Protein AF-A0A518H4D4-F1 (afdb_monomer)

Solvent-accessible surface area (backbone atoms only — not comparable to full-atom values): 7700 Å² total; per-residue (Å²): 132,55,56,70,56,53,49,51,52,54,54,71,78,48,90,77,82,69,92,82,76,43,66,72,54,45,49,70,77,34,70,89,41,78,86,76,75,58,66,68,58,56,49,52,54,49,52,53,46,49,59,43,50,54,36,66,74,39,100,74,53,54,72,68,51,56,50,49,49,52,52,47,43,42,39,73,72,67,64,37,54,91,34,53,28,48,72,86,66,43,64,86,86,58,64,48,78,41,74,96,74,74,43,73,49,60,58,58,33,34,36,38,40,88,91,58,92,46,80,77,44,78,37,74,126

Structure (mmCIF, N/CA/C/O backbone):
data_AF-A0A518H4D4-F1
#
_entry.id   AF-A0A518H4D4-F1
#
loop_
_atom_site.group_PDB
_atom_site.id
_atom_site.type_symbol
_atom_site.label_atom_id
_atom_site.label_alt_id
_atom_site.label_comp_id
_atom_site.label_asym_id
_atom_site.label_entity_id
_atom_site.label_seq_id
_atom_site.pdbx_PDB_ins_code
_atom_site.Cartn_x
_atom_site.Cartn_y
_atom_site.Cartn_z
_atom_site.occupancy
_atom_site.B_iso_or_equiv
_atom_site.auth_seq_id
_atom_site.auth_comp_id
_atom_site.auth_asym_id
_atom_site.auth_atom_id
_atom_site.pdbx_PDB_model_num
ATOM 1 N N . MET A 1 1 ? 21.611 5.723 -17.649 1.00 62.56 1 MET A N 1
ATOM 2 C CA . MET A 1 1 ? 21.729 4.560 -16.736 1.00 62.56 1 MET A CA 1
ATOM 3 C C . MET A 1 1 ? 21.486 3.306 -17.572 1.00 62.56 1 MET A C 1
ATOM 5 O O . MET A 1 1 ? 20.648 3.381 -18.456 1.00 62.56 1 MET A O 1
ATOM 9 N N . SER A 1 2 ? 22.246 2.216 -17.410 1.00 89.00 2 SER A N 1
ATOM 10 C CA . SER A 1 2 ? 22.019 0.993 -18.212 1.00 89.00 2 SER A CA 1
ATOM 11 C C . SER A 1 2 ? 20.799 0.224 -17.695 1.00 89.00 2 SER A C 1
ATOM 13 O O . SER A 1 2 ? 20.590 0.182 -16.485 1.00 89.00 2 SER A O 1
ATOM 15 N N . ILE A 1 3 ? 20.045 -0.425 -18.586 1.00 89.62 3 ILE A N 1
ATOM 16 C CA . ILE A 1 3 ? 18.874 -1.257 -18.250 1.00 89.62 3 ILE A CA 1
ATOM 17 C C . ILE A 1 3 ? 19.262 -2.386 -17.287 1.00 89.62 3 ILE A C 1
ATOM 19 O O . ILE A 1 3 ? 18.562 -2.645 -16.317 1.00 89.62 3 ILE A O 1
ATOM 23 N N . ALA A 1 4 ? 20.444 -2.983 -17.468 1.00 89.94 4 ALA A N 1
ATOM 24 C CA . ALA A 1 4 ? 20.967 -3.983 -16.536 1.00 89.94 4 ALA A CA 1
ATOM 25 C C . ALA A 1 4 ? 21.247 -3.404 -15.136 1.00 89.94 4 ALA A C 1
ATOM 27 O O .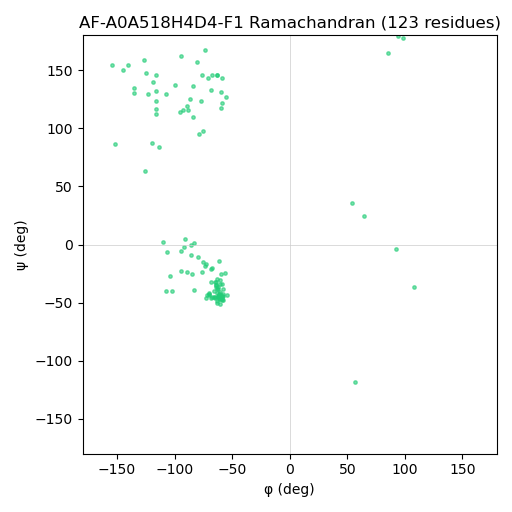 ALA A 1 4 ? 21.048 -4.087 -14.137 1.00 89.94 4 ALA A O 1
ATOM 28 N N . LYS A 1 5 ? 21.682 -2.137 -15.048 1.00 90.38 5 LYS A N 1
ATOM 29 C CA . LYS A 1 5 ? 21.885 -1.460 -13.757 1.00 90.38 5 LYS A CA 1
ATOM 30 C C . LYS A 1 5 ? 20.545 -1.176 -13.074 1.00 90.38 5 LYS A C 1
ATOM 32 O O . LYS A 1 5 ? 20.437 -1.399 -11.878 1.00 90.38 5 LYS A O 1
ATOM 37 N N . HIS A 1 6 ? 19.547 -0.731 -13.837 1.00 90.12 6 HIS A N 1
ATOM 38 C CA . HIS A 1 6 ? 18.193 -0.504 -13.333 1.00 90.12 6 HIS A CA 1
ATOM 39 C C . HIS A 1 6 ? 17.549 -1.800 -12.812 1.00 90.12 6 HIS A C 1
ATOM 41 O O . HIS A 1 6 ? 17.043 -1.828 -11.698 1.00 90.12 6 HIS A O 1
ATOM 47 N N . HIS A 1 7 ? 17.660 -2.906 -13.557 1.00 91.31 7 HIS A N 1
ATOM 48 C CA . HIS A 1 7 ? 17.179 -4.218 -13.107 1.00 91.31 7 HIS A CA 1
ATOM 49 C C . HIS A 1 7 ? 17.903 -4.721 -11.853 1.00 91.31 7 HIS A C 1
ATOM 51 O O . HIS A 1 7 ? 17.274 -5.307 -10.980 1.00 91.31 7 HIS A O 1
ATOM 57 N N . ALA A 1 8 ? 19.215 -4.492 -11.738 1.00 90.81 8 ALA A N 1
ATOM 58 C CA . ALA A 1 8 ? 19.973 -4.865 -10.543 1.00 90.81 8 ALA A CA 1
ATOM 59 C C . ALA A 1 8 ? 19.545 -4.058 -9.305 1.00 90.81 8 ALA A C 1
ATOM 61 O O . ALA A 1 8 ? 19.435 -4.618 -8.218 1.00 90.81 8 ALA A O 1
ATOM 62 N N . GLU A 1 9 ? 19.280 -2.763 -9.478 1.00 90.38 9 GLU A N 1
ATOM 63 C CA . GLU A 1 9 ? 18.731 -1.902 -8.429 1.00 90.38 9 GLU A CA 1
ATOM 64 C C . GLU A 1 9 ? 17.340 -2.378 -8.005 1.00 90.38 9 GLU A C 1
ATOM 66 O O . GLU A 1 9 ? 17.123 -2.634 -6.827 1.00 90.38 9 GLU A O 1
ATOM 71 N N . TRP A 1 10 ? 16.435 -2.614 -8.954 1.00 89.94 10 TRP A N 1
ATOM 72 C CA . TRP A 1 10 ? 15.103 -3.137 -8.657 1.00 89.94 10 TRP A CA 1
ATOM 73 C C . TRP A 1 10 ? 15.143 -4.484 -7.914 1.00 89.94 10 TRP A C 1
ATOM 75 O O . TRP A 1 10 ? 14.460 -4.645 -6.907 1.00 89.94 10 TRP A O 1
ATOM 85 N N . LEU A 1 11 ? 16.002 -5.423 -8.336 1.00 89.25 11 LEU A N 1
ATOM 86 C CA . LEU A 1 11 ? 16.199 -6.701 -7.637 1.00 89.25 11 LEU A CA 1
ATOM 87 C C . LEU A 1 11 ? 16.704 -6.525 -6.200 1.00 89.25 11 LEU A C 1
ATOM 89 O O . LEU A 1 11 ? 16.400 -7.357 -5.356 1.00 89.25 11 LEU A O 1
ATOM 93 N N . SER A 1 12 ? 17.476 -5.472 -5.918 1.00 89.19 12 SER A N 1
ATOM 94 C CA . SER A 1 12 ? 17.974 -5.198 -4.564 1.00 89.19 12 SER A CA 1
ATOM 95 C C . SER A 1 12 ? 16.899 -4.674 -3.606 1.00 89.19 12 SER A C 1
ATOM 97 O O . SER A 1 12 ? 17.089 -4.74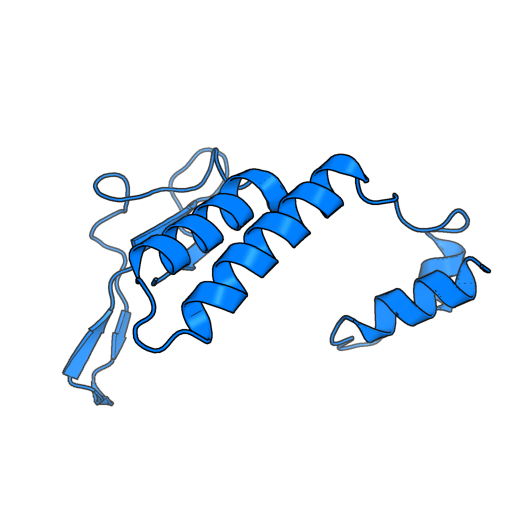1 -2.395 1.00 89.19 12 SER A O 1
ATOM 99 N N . LEU A 1 13 ? 15.775 -4.174 -4.137 1.00 88.62 13 LEU A N 1
ATOM 100 C CA . LEU A 1 13 ? 14.651 -3.646 -3.355 1.00 88.62 13 LEU A CA 1
ATOM 101 C C . LEU A 1 13 ? 13.660 -4.728 -2.909 1.00 88.62 13 LEU A C 1
ATOM 103 O O . LEU A 1 13 ? 12.754 -4.439 -2.131 1.00 88.62 13 LEU A O 1
ATOM 107 N N . ILE A 1 14 ? 13.797 -5.954 -3.413 1.00 85.88 14 ILE A N 1
ATOM 108 C CA . ILE A 1 14 ? 12.880 -7.057 -3.134 1.00 85.88 14 ILE A CA 1
ATOM 109 C C . ILE A 1 14 ? 13.645 -8.257 -2.590 1.00 85.88 14 ILE A C 1
ATOM 111 O O . ILE A 1 14 ? 14.784 -8.529 -2.968 1.00 85.88 14 ILE A O 1
ATOM 115 N N . GLU A 1 15 ? 13.001 -9.023 -1.718 1.00 78.75 15 GLU A N 1
ATOM 116 C CA . GLU A 1 15 ? 13.579 -10.268 -1.234 1.00 78.75 15 GLU A CA 1
ATOM 117 C C . GLU A 1 15 ? 13.385 -11.360 -2.295 1.00 78.75 15 GLU A C 1
ATOM 119 O O . GLU A 1 15 ? 12.331 -11.988 -2.418 1.00 78.75 15 GLU A O 1
ATOM 124 N N . VAL A 1 16 ? 14.405 -11.558 -3.131 1.00 74.31 16 VAL A N 1
ATOM 125 C CA . VAL A 1 16 ? 14.370 -12.564 -4.196 1.00 74.31 16 VAL A CA 1
ATOM 126 C C . VAL A 1 16 ? 14.556 -13.956 -3.595 1.00 74.31 16 VAL A C 1
ATOM 128 O O . VAL A 1 16 ? 15.676 -14.414 -3.372 1.00 74.31 16 VAL A O 1
ATOM 131 N N . SER A 1 17 ? 13.451 -14.661 -3.366 1.00 63.78 17 SER A N 1
ATOM 132 C CA . SER A 1 17 ? 13.474 -16.076 -2.987 1.00 63.78 17 SER A CA 1
ATOM 133 C C . SER A 1 17 ? 13.309 -16.975 -4.220 1.00 63.78 17 SER A C 1
ATOM 135 O O . SER A 1 17 ? 12.250 -17.011 -4.843 1.00 63.78 17 SER A O 1
ATOM 137 N N . GLY A 1 18 ? 14.348 -17.745 -4.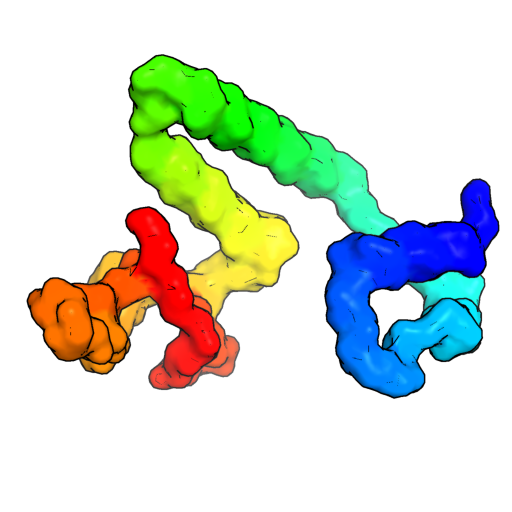567 1.00 64.19 18 GLY A N 1
ATOM 138 C CA . GLY A 1 18 ? 14.300 -18.789 -5.604 1.00 64.19 18 GLY A CA 1
ATOM 139 C C . GLY A 1 18 ? 14.836 -18.395 -6.997 1.00 64.19 18 GLY A C 1
ATOM 140 O O . GLY A 1 18 ? 15.259 -17.264 -7.219 1.00 64.19 18 GLY A O 1
ATOM 141 N N . PRO A 1 19 ? 14.861 -19.338 -7.964 1.00 69.88 19 PRO A N 1
ATOM 142 C CA . PRO A 1 19 ? 15.618 -19.208 -9.220 1.00 69.88 19 PRO A CA 1
ATOM 143 C C . PRO A 1 19 ? 14.916 -18.417 -10.339 1.00 69.88 19 PRO A C 1
ATOM 145 O O . PRO A 1 19 ? 15.443 -18.321 -11.447 1.00 69.88 19 PRO A O 1
ATOM 148 N N . PHE A 1 20 ? 13.714 -17.890 -10.100 1.00 70.56 20 PHE A N 1
ATOM 149 C CA . PHE A 1 20 ? 12.838 -17.410 -11.175 1.00 70.56 20 PHE A CA 1
ATOM 150 C C . PHE A 1 20 ? 13.04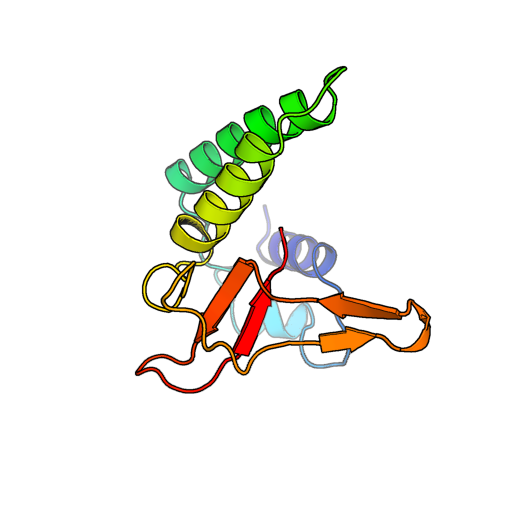8 -15.939 -11.545 1.00 70.56 20 PHE A C 1
ATOM 152 O O . PHE A 1 20 ? 12.759 -15.547 -12.674 1.00 70.56 20 PHE A O 1
ATOM 159 N N . LEU A 1 21 ? 13.591 -15.135 -10.629 1.00 82.62 21 LEU A N 1
ATOM 160 C CA . LEU A 1 21 ? 13.737 -13.693 -10.803 1.00 82.62 21 LEU A CA 1
ATOM 161 C C . LEU A 1 21 ? 15.220 -13.311 -10.733 1.00 82.62 21 LEU A C 1
ATOM 163 O O . LEU A 1 21 ? 15.767 -13.033 -9.675 1.00 82.62 21 LEU A O 1
ATOM 167 N N . SER A 1 22 ? 15.899 -13.361 -11.880 1.00 87.06 22 SER A N 1
ATOM 168 C CA . SER A 1 22 ? 17.333 -13.069 -11.994 1.00 87.06 22 SER A CA 1
ATOM 169 C C . SER A 1 22 ? 17.606 -12.010 -13.057 1.00 87.06 22 SER A C 1
ATOM 171 O O . SER A 1 22 ? 16.812 -11.814 -13.979 1.00 87.06 22 SER A O 1
ATOM 173 N N . LEU A 1 23 ? 18.761 -11.348 -12.966 1.00 89.62 23 LEU A N 1
ATOM 174 C CA . LEU A 1 23 ? 19.150 -10.304 -13.915 1.00 89.62 23 LEU A CA 1
ATOM 175 C C . LEU A 1 23 ? 19.121 -10.772 -15.391 1.00 89.62 23 LEU A C 1
ATOM 177 O O . LEU A 1 23 ? 18.571 -10.040 -16.214 1.00 89.62 23 LEU A O 1
ATOM 181 N N . PRO A 1 24 ? 19.620 -11.974 -15.765 1.00 90.31 24 PRO A N 1
ATOM 182 C CA . PRO A 1 24 ? 19.515 -12.459 -17.145 1.00 90.31 24 PRO A CA 1
ATOM 183 C C . PRO A 1 24 ? 18.069 -12.651 -17.618 1.00 90.31 24 PRO A C 1
ATOM 185 O O . PRO A 1 24 ? 17.762 -12.378 -18.778 1.00 90.31 24 PRO A O 1
ATOM 188 N N . VAL A 1 25 ? 17.175 -13.098 -16.730 1.00 90.56 25 VAL A N 1
ATOM 189 C CA . VAL A 1 25 ? 15.745 -13.258 -17.034 1.00 90.56 25 VAL A CA 1
ATOM 190 C C . VAL A 1 25 ? 15.105 -1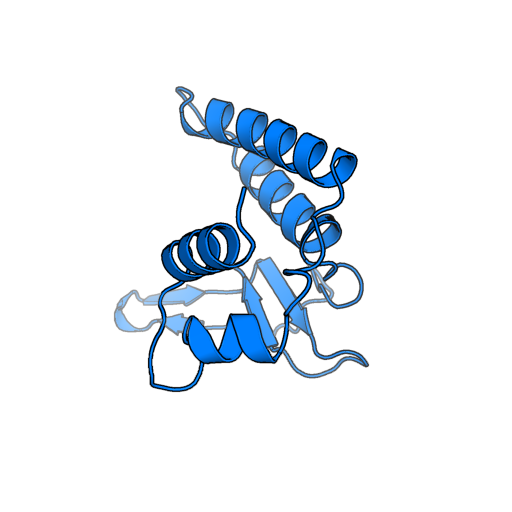1.887 -17.262 1.00 90.56 25 VAL A C 1
ATOM 192 O O . VAL A 1 25 ? 14.424 -11.703 -18.270 1.00 90.56 25 VAL A O 1
ATOM 195 N N . LEU A 1 26 ? 15.390 -10.903 -16.403 1.00 90.19 26 LEU A N 1
ATOM 196 C CA . LEU A 1 26 ? 14.875 -9.540 -16.556 1.00 90.19 26 LEU A CA 1
ATOM 197 C C . LEU A 1 26 ? 15.368 -8.870 -17.840 1.00 90.19 26 LEU A C 1
ATOM 199 O O . LEU A 1 26 ? 14.567 -8.309 -18.573 1.00 90.19 26 LEU A O 1
ATOM 203 N N . VAL A 1 27 ? 16.655 -8.975 -18.175 1.00 92.81 27 VAL A N 1
ATOM 204 C CA . VAL A 1 27 ? 17.184 -8.397 -19.424 1.00 92.81 27 VAL A CA 1
ATOM 205 C C . VAL A 1 27 ? 16.570 -9.064 -20.659 1.00 92.81 27 VAL A C 1
ATOM 207 O O . VAL A 1 27 ? 16.310 -8.391 -21.653 1.00 92.81 27 VAL A O 1
ATOM 210 N N . ARG A 1 28 ? 16.310 -10.377 -20.610 1.00 92.62 28 ARG A N 1
ATOM 211 C CA . ARG A 1 28 ? 15.695 -11.118 -21.721 1.00 92.62 28 ARG A CA 1
ATOM 212 C C . ARG A 1 28 ? 14.226 -10.752 -21.933 1.00 92.62 28 ARG A C 1
ATOM 214 O O . ARG A 1 28 ? 13.802 -10.641 -23.080 1.00 92.62 28 ARG A O 1
ATOM 221 N N . HIS A 1 29 ? 13.453 -10.638 -20.854 1.00 92.62 29 HIS A N 1
ATOM 222 C CA . HIS A 1 29 ? 12.000 -10.442 -20.921 1.00 92.62 29 HIS A CA 1
ATOM 223 C C . HIS A 1 29 ? 11.575 -8.968 -20.857 1.00 92.62 29 HIS A C 1
ATOM 225 O O . HIS A 1 29 ? 10.520 -8.626 -21.381 1.00 92.62 29 HIS A O 1
ATOM 231 N N . PHE A 1 30 ? 12.422 -8.098 -20.307 1.00 92.31 30 PHE A N 1
ATOM 232 C CA . PHE A 1 30 ? 12.248 -6.645 -20.243 1.00 92.31 30 PHE A CA 1
ATOM 233 C C . PHE A 1 30 ? 13.475 -5.935 -20.840 1.00 92.31 30 PHE A C 1
ATOM 235 O O . PHE A 1 30 ? 14.204 -5.232 -20.125 1.00 92.31 30 PHE A O 1
ATOM 242 N N . PRO A 1 31 ? 13.750 -6.123 -22.147 1.00 92.38 31 PRO A N 1
ATOM 243 C CA . PRO A 1 31 ? 14.949 -5.581 -22.782 1.00 92.38 31 PRO A CA 1
ATOM 244 C C . PRO A 1 31 ? 14.942 -4.052 -22.877 1.00 92.38 31 PRO A C 1
ATOM 246 O O . PRO A 1 31 ? 16.012 -3.466 -22.998 1.00 92.38 31 PRO A O 1
ATOM 249 N N . GLN A 1 32 ? 13.770 -3.416 -22.789 1.00 91.38 32 GLN A N 1
ATOM 250 C CA . GLN A 1 32 ? 13.582 -1.964 -22.696 1.00 91.38 32 GLN A CA 1
ATOM 251 C C . GLN A 1 32 ? 13.517 -1.426 -21.252 1.00 91.38 32 GLN A C 1
ATOM 253 O O . GLN A 1 32 ? 13.445 -0.215 -21.063 1.00 91.38 32 GLN A O 1
ATOM 258 N N . GLY A 1 33 ? 13.590 -2.300 -20.242 1.00 89.19 33 GLY A N 1
ATOM 259 C CA . GLY A 1 33 ? 13.355 -1.952 -18.838 1.00 89.19 33 GLY A CA 1
ATOM 260 C C . GLY A 1 33 ? 11.912 -2.195 -18.391 1.00 89.19 33 GLY A C 1
ATOM 261 O O . GLY A 1 33 ? 11.086 -2.682 -19.164 1.00 89.19 33 GLY A O 1
ATOM 262 N N . LEU A 1 34 ? 11.649 -1.910 -17.115 1.00 88.81 34 LEU A N 1
ATOM 263 C CA . LEU A 1 34 ? 10.303 -1.909 -16.542 1.00 88.81 34 LEU A CA 1
ATOM 264 C C . LEU A 1 34 ? 9.597 -0.596 -16.890 1.00 88.81 34 LEU A C 1
ATOM 266 O O . LEU A 1 34 ? 10.258 0.412 -17.157 1.00 88.81 34 LEU A O 1
ATOM 270 N N . ASP A 1 35 ? 8.266 -0.612 -16.871 1.00 87.38 35 ASP A N 1
ATOM 271 C CA . ASP A 1 35 ? 7.491 0.604 -17.083 1.00 87.38 35 ASP A CA 1
ATOM 272 C C . ASP A 1 35 ? 7.841 1.641 -16.005 1.00 87.38 35 ASP A C 1
ATOM 274 O O . ASP A 1 35 ? 7.887 1.310 -14.813 1.00 87.38 35 ASP A O 1
ATOM 278 N N . PRO A 1 36 ? 8.134 2.892 -16.397 1.00 85.00 36 PRO A N 1
ATOM 279 C CA . PRO A 1 36 ? 8.442 3.931 -15.436 1.00 85.00 36 PRO A CA 1
ATOM 280 C C . PRO A 1 36 ? 7.200 4.263 -14.610 1.00 85.00 36 PRO A C 1
ATOM 282 O O . PRO A 1 36 ? 6.076 4.273 -15.113 1.00 85.00 36 PRO A O 1
ATOM 285 N N . HIS A 1 37 ? 7.416 4.604 -13.342 1.00 86.50 37 HIS A N 1
ATOM 286 C CA . HIS A 1 37 ? 6.358 5.167 -12.514 1.00 86.50 37 HIS A CA 1
ATOM 287 C C . HIS A 1 37 ? 5.895 6.515 -13.075 1.00 86.50 37 HIS A C 1
ATOM 289 O O . HIS A 1 37 ? 6.711 7.300 -13.568 1.00 86.50 37 HIS A O 1
ATOM 295 N N . ASP A 1 38 ? 4.600 6.806 -12.940 1.00 93.31 38 ASP A N 1
ATOM 296 C CA . ASP A 1 38 ? 4.068 8.142 -13.201 1.00 93.31 38 ASP A CA 1
ATOM 297 C C . ASP A 1 38 ? 4.764 9.152 -12.262 1.00 93.31 38 ASP A C 1
ATOM 299 O O . ASP A 1 38 ? 4.660 9.022 -11.035 1.00 93.31 38 ASP A O 1
ATOM 303 N N . PRO A 1 39 ? 5.503 10.141 -12.802 1.00 93.88 39 PRO A N 1
ATOM 304 C CA . PRO A 1 39 ? 6.268 11.082 -11.993 1.00 93.88 39 PRO A CA 1
ATOM 305 C C . PRO A 1 39 ? 5.388 11.960 -11.097 1.00 93.88 39 PRO A C 1
ATOM 307 O O . PRO A 1 39 ? 5.821 12.307 -9.995 1.00 93.88 39 PRO A O 1
ATOM 310 N N . GLU A 1 40 ? 4.168 12.296 -11.525 1.00 96.06 40 GLU A N 1
ATOM 311 C CA . GLU A 1 40 ? 3.245 13.097 -10.717 1.00 96.06 40 GLU A CA 1
ATOM 312 C C . GLU A 1 40 ? 2.701 12.267 -9.555 1.00 96.06 40 GLU A C 1
ATOM 314 O O . GLU A 1 40 ? 2.719 12.718 -8.406 1.00 96.06 40 GLU A O 1
ATOM 319 N N . HIS A 1 41 ? 2.333 11.009 -9.814 1.00 95.75 41 HIS A N 1
ATOM 320 C CA . HIS A 1 41 ? 1.936 10.083 -8.756 1.00 95.75 41 HIS A CA 1
ATOM 321 C C . HIS A 1 41 ? 3.075 9.837 -7.754 1.00 95.75 41 HIS A C 1
ATOM 323 O O . HIS A 1 41 ? 2.879 9.939 -6.544 1.00 95.75 41 HIS A O 1
ATOM 329 N N . ALA A 1 42 ? 4.293 9.579 -8.240 1.00 94.81 42 ALA A N 1
ATOM 330 C CA . ALA A 1 42 ? 5.464 9.351 -7.393 1.00 94.81 42 ALA A CA 1
ATOM 331 C C . ALA A 1 42 ? 5.835 10.581 -6.547 1.00 94.81 42 ALA A C 1
ATOM 333 O O . ALA A 1 42 ? 6.412 10.454 -5.465 1.00 94.81 42 ALA A O 1
ATOM 334 N N . LYS A 1 43 ? 5.541 11.791 -7.032 1.00 96.50 43 LYS A N 1
ATOM 335 C CA . LYS A 1 43 ? 5.687 13.026 -6.257 1.00 96.50 43 LYS A CA 1
ATOM 336 C C . LYS A 1 43 ? 4.608 13.138 -5.179 1.00 96.50 43 LYS A C 1
ATOM 338 O O . LYS A 1 43 ? 4.949 13.427 -4.036 1.00 96.50 43 LYS A O 1
ATOM 343 N N . ALA A 1 44 ? 3.347 12.867 -5.515 1.00 96.94 44 ALA A N 1
ATOM 344 C CA . ALA A 1 44 ? 2.243 12.889 -4.556 1.00 96.94 44 ALA A CA 1
ATOM 345 C C . ALA A 1 44 ? 2.433 11.862 -3.426 1.00 96.94 44 ALA A C 1
ATOM 347 O O . ALA A 1 44 ? 2.267 12.205 -2.258 1.00 96.94 44 ALA A O 1
ATOM 348 N N . LEU A 1 45 ? 2.853 10.635 -3.758 1.00 97.12 45 LEU A N 1
ATOM 349 C CA . LEU A 1 45 ? 3.154 9.583 -2.781 1.00 97.12 45 LEU A CA 1
ATOM 350 C C . LEU A 1 45 ? 4.254 10.018 -1.806 1.00 97.12 45 LEU A C 1
ATOM 352 O O . LEU A 1 45 ? 4.096 9.849 -0.601 1.00 97.12 45 LEU A O 1
ATOM 356 N N . ARG A 1 46 ? 5.344 10.615 -2.310 1.00 96.94 46 ARG A N 1
ATOM 357 C CA . ARG A 1 46 ? 6.430 11.127 -1.459 1.00 96.94 46 ARG A CA 1
ATOM 358 C C . ARG A 1 46 ? 5.961 12.233 -0.526 1.00 96.94 46 ARG A C 1
ATOM 360 O O . ARG A 1 46 ? 6.263 12.165 0.654 1.00 96.94 46 ARG A O 1
ATOM 367 N N . GLN A 1 47 ? 5.176 13.186 -1.023 1.00 97.25 47 GLN A N 1
ATOM 368 C CA . GLN A 1 47 ? 4.636 14.251 -0.181 1.00 97.25 47 GLN A CA 1
ATOM 369 C C . GLN A 1 47 ? 3.756 13.689 0.948 1.00 97.25 47 GLN A C 1
ATOM 371 O O . GLN A 1 47 ? 3.924 14.056 2.104 1.00 97.25 47 GLN A O 1
ATOM 376 N N . ARG A 1 48 ? 2.839 12.762 0.636 1.00 97.19 48 ARG A N 1
ATOM 377 C CA . ARG A 1 48 ? 1.983 12.128 1.655 1.00 97.19 48 ARG A CA 1
ATOM 378 C C . ARG A 1 48 ? 2.781 11.297 2.654 1.00 97.19 48 ARG A C 1
ATOM 380 O O . ARG A 1 48 ? 2.423 11.255 3.826 1.00 97.19 48 ARG A O 1
ATOM 387 N N . HIS A 1 49 ? 3.846 10.649 2.190 1.00 97.75 49 HIS A N 1
ATOM 388 C CA . HIS A 1 49 ? 4.766 9.929 3.058 1.00 97.75 49 HIS A CA 1
ATOM 389 C C . HIS A 1 49 ? 5.510 10.882 3.997 1.00 97.75 49 HIS A C 1
ATOM 391 O O . HIS A 1 49 ? 5.602 10.588 5.178 1.00 97.75 49 HIS A O 1
ATOM 397 N N . GLU A 1 50 ? 6.024 12.008 3.496 1.00 97.94 50 GLU A N 1
ATOM 398 C CA . GLU A 1 50 ? 6.698 13.033 4.307 1.00 97.94 50 GLU A CA 1
ATOM 399 C C . GLU A 1 50 ? 5.758 13.585 5.389 1.00 97.94 50 GLU A C 1
ATOM 401 O O . GLU A 1 50 ? 6.128 13.604 6.556 1.00 97.94 50 GLU A O 1
ATOM 406 N N . GLU A 1 51 ? 4.513 13.925 5.034 1.00 96.81 51 GLU A N 1
ATOM 407 C CA . GLU A 1 51 ? 3.490 14.374 5.995 1.00 96.81 51 GLU A CA 1
ATOM 408 C C . GLU A 1 51 ? 3.224 13.329 7.095 1.00 96.81 51 GLU A C 1
ATOM 410 O O . GLU A 1 51 ? 3.095 13.667 8.273 1.00 96.81 51 GLU A O 1
ATOM 415 N N . TRP A 1 52 ? 3.147 12.049 6.721 1.00 97.94 52 TRP A N 1
ATOM 416 C CA . TRP A 1 52 ? 2.977 10.956 7.675 1.00 97.94 52 TRP A CA 1
ATOM 417 C C . TRP A 1 52 ? 4.223 10.750 8.548 1.00 97.94 52 TRP A C 1
ATOM 419 O O . TRP A 1 52 ? 4.092 10.634 9.763 1.00 97.94 52 TRP A O 1
ATOM 429 N N . ASP A 1 53 ? 5.420 10.735 7.962 1.00 97.94 53 ASP A N 1
ATOM 430 C CA . ASP A 1 53 ? 6.683 10.533 8.677 1.00 97.94 53 ASP A CA 1
ATOM 431 C C . ASP A 1 53 ? 6.943 11.659 9.689 1.00 97.94 53 ASP A C 1
ATOM 433 O O . ASP A 1 53 ? 7.318 11.395 10.832 1.00 97.94 53 ASP A O 1
ATOM 437 N N . GLU A 1 54 ? 6.665 12.912 9.325 1.00 97.44 54 GLU A N 1
ATOM 438 C CA . GLU A 1 54 ? 6.758 14.055 10.239 1.00 97.44 54 GLU A CA 1
ATOM 439 C C . GLU A 1 54 ? 5.814 13.913 11.444 1.00 97.44 54 GLU A C 1
ATOM 441 O O . GLU A 1 54 ? 6.229 14.163 12.579 1.00 97.44 54 GLU A O 1
ATOM 446 N N . AS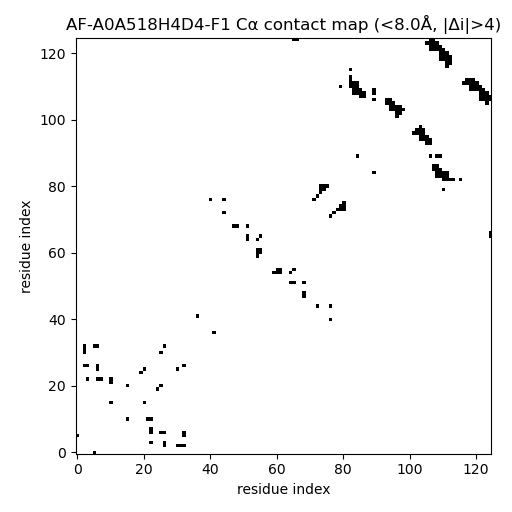P A 1 55 ? 4.569 13.469 11.229 1.00 97.12 55 ASP A N 1
ATOM 447 C CA . ASP A 1 55 ? 3.619 13.201 12.316 1.00 97.12 55 ASP A CA 1
ATOM 448 C C . ASP A 1 55 ? 4.087 12.047 13.217 1.00 97.12 55 ASP A C 1
ATOM 450 O O . ASP A 1 55 ? 4.078 12.179 14.444 1.00 97.12 55 ASP A O 1
ATOM 454 N N . GLN A 1 56 ? 4.556 10.938 12.632 1.00 95.69 56 GLN A N 1
ATOM 455 C CA . GLN A 1 56 ? 5.024 9.774 13.395 1.00 95.69 56 GLN A CA 1
ATOM 456 C C . GLN A 1 56 ? 6.271 10.066 14.234 1.00 95.69 56 GLN A C 1
ATOM 458 O O . GLN A 1 56 ? 6.420 9.512 15.324 1.00 95.69 56 GLN A O 1
ATOM 463 N N . ASN A 1 57 ? 7.146 10.952 13.758 1.00 96.56 57 ASN A N 1
ATOM 464 C CA . ASN A 1 57 ? 8.321 11.409 14.501 1.00 96.56 57 ASN A CA 1
ATOM 465 C C . ASN A 1 57 ? 8.015 12.590 15.446 1.00 96.56 57 ASN A C 1
ATOM 467 O O . ASN A 1 57 ? 8.905 13.079 16.149 1.00 96.56 57 ASN A O 1
ATOM 471 N N . GLY A 1 58 ? 6.765 13.058 15.483 1.00 95.00 58 GLY A N 1
ATOM 472 C CA . GLY A 1 58 ? 6.302 14.112 16.372 1.00 95.00 58 GLY A CA 1
ATOM 473 C C . GLY A 1 58 ? 6.146 13.661 17.834 1.00 95.00 58 GLY A C 1
ATOM 474 O O . GLY A 1 58 ? 6.124 12.474 18.154 1.00 95.00 58 GLY A O 1
ATOM 475 N N . PRO A 1 59 ? 5.981 14.609 18.777 1.00 94.00 59 PRO A N 1
ATOM 476 C CA . PRO A 1 59 ? 5.854 14.300 20.205 1.00 94.00 59 PRO A CA 1
ATOM 477 C C . PRO A 1 59 ? 4.550 13.571 20.565 1.00 94.00 59 PRO A C 1
ATOM 479 O O . PRO A 1 59 ? 4.453 12.969 21.636 1.00 94.00 59 PRO A O 1
ATOM 482 N N . ARG A 1 60 ? 3.525 13.667 19.710 1.00 95.06 60 ARG A N 1
ATOM 483 C CA . ARG A 1 60 ? 2.235 12.996 19.878 1.00 95.06 60 ARG A CA 1
ATOM 484 C C . ARG A 1 60 ? 1.613 12.732 18.499 1.00 95.06 60 ARG A C 1
ATOM 486 O O . ARG A 1 60 ? 0.828 13.569 18.057 1.00 95.06 60 ARG A O 1
ATOM 493 N N . PRO A 1 61 ? 1.960 11.607 17.854 1.00 94.44 61 PRO A N 1
ATOM 494 C CA . PRO A 1 61 ? 1.419 11.243 16.547 1.00 94.44 61 PRO A CA 1
ATOM 495 C C . PRO A 1 61 ? -0.106 11.131 16.575 1.00 94.44 61 PRO A C 1
ATOM 497 O O . PRO A 1 61 ? -0.673 10.660 17.570 1.00 94.44 61 PRO A O 1
ATOM 500 N N . ASP A 1 62 ? -0.770 11.537 15.495 1.00 95.94 62 ASP A N 1
ATOM 501 C CA . ASP A 1 62 ? -2.214 11.380 15.336 1.00 95.94 62 ASP A CA 1
ATOM 502 C C . ASP A 1 62 ? -2.541 10.058 14.610 1.00 95.94 62 ASP A C 1
ATOM 504 O O . ASP A 1 62 ? -2.262 9.906 13.415 1.00 95.94 62 ASP A O 1
ATOM 508 N N . PRO A 1 63 ? -3.222 9.093 15.265 1.00 94.44 63 PRO A N 1
ATOM 509 C CA . PRO A 1 63 ? -3.667 7.863 14.607 1.00 94.44 63 PRO A CA 1
ATOM 510 C C . PRO A 1 63 ? -4.541 8.104 13.365 1.00 94.44 63 PRO A C 1
ATOM 512 O O . PRO A 1 63 ? -4.621 7.249 12.483 1.00 94.44 63 PRO A O 1
ATOM 515 N N . ALA A 1 64 ? -5.223 9.249 13.269 1.00 95.00 64 ALA A N 1
ATOM 516 C CA . ALA A 1 64 ? -5.983 9.609 12.079 1.00 95.00 64 ALA A CA 1
ATOM 517 C C . ALA A 1 64 ? -5.085 9.902 10.868 1.00 95.00 64 ALA A C 1
ATOM 519 O O . ALA A 1 64 ? -5.494 9.608 9.745 1.00 95.00 64 ALA A O 1
ATOM 520 N N . ILE A 1 65 ? -3.880 10.446 11.062 1.00 95.38 65 ILE A N 1
ATOM 521 C CA . ILE A 1 65 ? -2.912 10.674 9.978 1.00 95.38 65 ILE A CA 1
ATOM 522 C C . ILE A 1 65 ? -2.371 9.332 9.483 1.00 95.38 65 ILE A C 1
ATOM 524 O O . ILE A 1 65 ? -2.347 9.092 8.276 1.00 95.38 65 ILE A O 1
ATOM 528 N N . HIS A 1 66 ? -2.061 8.407 10.396 1.00 94.69 66 HIS A N 1
ATOM 529 C CA . HIS A 1 66 ? -1.655 7.049 10.024 1.00 94.69 66 HIS A CA 1
ATOM 530 C C . HIS A 1 66 ? -2.720 6.321 9.188 1.00 94.69 66 HIS A C 1
ATOM 532 O O . HIS A 1 66 ? -2.415 5.786 8.121 1.00 94.69 66 HIS A O 1
ATOM 538 N N . ARG A 1 67 ? -3.990 6.363 9.614 1.00 94.44 67 ARG A N 1
ATOM 539 C CA . ARG A 1 67 ? -5.097 5.766 8.847 1.00 94.44 67 ARG A CA 1
ATOM 540 C C . ARG A 1 67 ? -5.266 6.407 7.469 1.00 94.44 67 ARG A C 1
ATOM 542 O O . ARG A 1 67 ? -5.426 5.689 6.488 1.00 94.44 67 ARG A O 1
ATOM 549 N N . GLN A 1 68 ? -5.181 7.737 7.379 1.00 95.25 68 GLN A N 1
ATOM 550 C CA . GLN A 1 68 ? -5.270 8.454 6.102 1.00 95.25 68 GLN A CA 1
ATOM 551 C C . GLN A 1 68 ? -4.128 8.099 5.146 1.00 95.25 68 GLN A C 1
ATOM 553 O O . GLN A 1 68 ? -4.362 7.982 3.943 1.00 95.25 68 GLN A O 1
ATOM 558 N N . TRP A 1 69 ? -2.912 7.912 5.662 1.00 96.81 69 TRP A N 1
ATOM 559 C CA . TRP A 1 69 ? -1.775 7.440 4.876 1.00 96.81 69 TRP A CA 1
ATOM 560 C C . TRP A 1 69 ? -2.046 6.055 4.279 1.00 96.81 69 TRP A C 1
ATOM 562 O O . TRP A 1 69 ? -1.942 5.881 3.062 1.00 96.81 69 TRP A O 1
ATOM 572 N N . ILE A 1 70 ? -2.476 5.099 5.110 1.00 95.44 70 ILE A N 1
ATOM 573 C CA . ILE A 1 70 ? -2.818 3.742 4.664 1.00 95.44 70 ILE A CA 1
ATOM 574 C C . ILE A 1 70 ? -3.925 3.786 3.606 1.00 95.44 70 ILE A C 1
ATOM 576 O O . ILE A 1 70 ? -3.783 3.184 2.542 1.00 95.44 70 ILE A O 1
ATOM 580 N N . ASP A 1 71 ? -4.994 4.544 3.854 1.00 95.31 71 ASP A N 1
ATOM 581 C CA . ASP A 1 71 ? -6.110 4.681 2.915 1.00 95.31 71 ASP A CA 1
ATOM 582 C C . ASP A 1 71 ? -5.688 5.268 1.579 1.00 95.31 71 ASP A C 1
ATOM 584 O O . ASP A 1 71 ? -6.120 4.804 0.519 1.00 95.31 71 ASP A O 1
ATOM 588 N N . TRP A 1 72 ? -4.814 6.271 1.612 1.00 96.88 72 TRP A N 1
ATOM 589 C CA . TRP A 1 72 ? -4.315 6.881 0.397 1.00 96.88 72 TRP A CA 1
ATOM 590 C C . TRP A 1 72 ? -3.490 5.887 -0.425 1.00 96.88 72 TRP A C 1
ATOM 592 O O . TRP A 1 72 ? -3.743 5.756 -1.622 1.00 96.88 72 TRP A O 1
ATOM 602 N N . VAL A 1 73 ? -2.575 5.140 0.201 1.00 97.00 73 VAL A N 1
ATOM 603 C CA . VAL A 1 73 ? -1.742 4.138 -0.485 1.00 97.00 73 VAL A CA 1
ATOM 604 C C . VAL A 1 73 ? -2.594 3.011 -1.071 1.00 97.00 73 VAL A C 1
ATOM 606 O O . VAL A 1 73 ? -2.454 2.691 -2.254 1.00 97.00 73 VAL A O 1
ATOM 609 N N . LEU A 1 74 ? -3.510 2.436 -0.281 1.00 95.88 74 LEU A N 1
ATOM 610 C CA . LEU A 1 74 ? -4.375 1.340 -0.729 1.00 95.88 74 LEU A CA 1
ATOM 611 C C . LEU A 1 74 ? -5.218 1.748 -1.941 1.00 95.88 74 LEU A C 1
ATOM 613 O O . LEU A 1 74 ? -5.330 0.987 -2.899 1.00 95.88 74 LEU A O 1
ATOM 617 N N . ARG A 1 75 ? -5.801 2.951 -1.913 1.00 95.69 75 ARG A N 1
ATOM 618 C CA . ARG A 1 75 ? -6.737 3.405 -2.948 1.00 95.69 75 ARG A CA 1
ATOM 619 C C . ARG A 1 75 ? -6.043 3.985 -4.177 1.00 95.69 75 ARG A C 1
ATOM 621 O O . ARG A 1 75 ? -6.513 3.746 -5.278 1.00 95.69 75 ARG A O 1
ATOM 628 N N . ASN A 1 76 ? -4.963 4.748 -4.004 1.00 95.44 76 ASN A N 1
ATOM 629 C CA . ASN A 1 76 ? -4.380 5.553 -5.085 1.00 95.44 76 ASN A CA 1
ATOM 630 C C . ASN A 1 76 ? -3.098 4.955 -5.670 1.00 95.44 76 ASN A C 1
ATOM 632 O O . ASN A 1 76 ? -2.785 5.235 -6.821 1.00 95.44 76 ASN A O 1
ATOM 636 N N . THR A 1 77 ? -2.338 4.180 -4.892 1.00 95.19 77 THR A N 1
ATOM 637 C CA . THR A 1 77 ? -1.063 3.591 -5.345 1.00 95.19 77 THR A CA 1
ATOM 638 C C . THR A 1 77 ? -1.216 2.119 -5.692 1.00 95.19 77 THR A C 1
ATOM 640 O O . THR A 1 77 ? -0.650 1.658 -6.678 1.00 95.19 77 THR A O 1
ATOM 643 N N . LEU A 1 78 ? -1.985 1.380 -4.889 1.00 93.62 78 LEU A N 1
ATOM 644 C CA . LEU A 1 78 ? -2.238 -0.046 -5.110 1.00 93.62 78 LEU A CA 1
ATOM 645 C C . LEU A 1 78 ? -3.530 -0.321 -5.890 1.00 93.62 78 LEU A C 1
ATOM 647 O O . LEU A 1 78 ? -3.787 -1.473 -6.224 1.00 93.62 78 LEU A O 1
ATOM 651 N N . ASP A 1 79 ? -4.317 0.723 -6.168 1.00 93.31 79 ASP A N 1
ATOM 652 C CA . ASP A 1 79 ? -5.573 0.660 -6.927 1.00 93.31 79 ASP A CA 1
ATOM 653 C C . ASP A 1 79 ? -6.583 -0.362 -6.366 1.00 93.31 79 ASP A C 1
ATOM 655 O O . ASP A 1 79 ? -7.314 -1.044 -7.079 1.00 93.31 79 ASP A O 1
ATOM 659 N N . LEU A 1 80 ? -6.623 -0.499 -5.037 1.00 94.81 80 LEU A N 1
ATOM 660 C CA . LEU A 1 80 ? -7.501 -1.452 -4.352 1.00 94.81 80 LEU A CA 1
ATOM 661 C C . LEU A 1 80 ? -8.858 -0.847 -3.985 1.00 94.81 80 LEU A C 1
ATOM 663 O O . LEU A 1 80 ? -9.659 -1.506 -3.329 1.00 94.81 80 LEU A O 1
ATOM 667 N N . GLY A 1 81 ? -9.138 0.397 -4.382 1.00 93.25 81 GLY A N 1
ATOM 668 C CA . GLY A 1 81 ? -10.309 1.144 -3.920 1.00 93.25 81 GLY A CA 1
ATOM 669 C C . GLY A 1 81 ? -11.652 0.472 -4.216 1.00 93.25 81 GLY A C 1
ATOM 670 O O . GLY A 1 81 ? -12.559 0.573 -3.395 1.00 93.25 81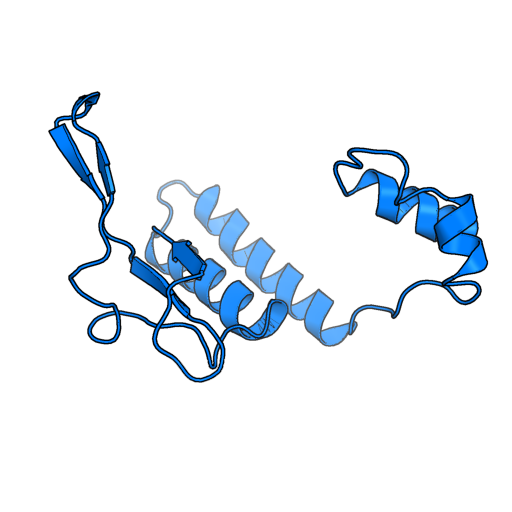 GLY A O 1
ATOM 671 N N . GLU A 1 82 ? -11.770 -0.236 -5.341 1.00 92.94 82 GLU A N 1
ATOM 672 C CA . GLU A 1 82 ? -13.006 -0.931 -5.739 1.00 92.94 82 GLU A CA 1
ATOM 673 C C . GLU A 1 82 ? -13.252 -2.236 -4.969 1.00 92.94 82 GLU A C 1
ATOM 675 O O . GLU A 1 82 ? -14.387 -2.698 -4.864 1.00 92.94 82 GLU A O 1
ATOM 680 N N . VAL A 1 83 ? -12.191 -2.840 -4.434 1.00 94.44 83 VAL A N 1
ATOM 681 C CA . VAL A 1 83 ? -12.235 -4.129 -3.726 1.00 94.44 83 VAL A CA 1
ATOM 682 C C . VAL A 1 83 ? -11.999 -3.987 -2.220 1.00 94.44 83 VAL A C 1
ATOM 684 O O . VAL A 1 83 ? -11.952 -4.991 -1.506 1.00 94.44 83 VAL A O 1
ATOM 687 N N . LEU A 1 84 ? -11.841 -2.756 -1.731 1.00 94.75 84 LEU A N 1
ATOM 688 C CA . LEU A 1 84 ? -11.607 -2.439 -0.328 1.00 94.75 84 LEU A CA 1
ATOM 689 C C . LEU A 1 84 ? -12.941 -2.270 0.411 1.00 94.75 84 LEU A C 1
ATOM 691 O O . LEU A 1 84 ? -13.696 -1.339 0.141 1.00 94.75 84 LEU A O 1
ATOM 695 N N . ALA A 1 85 ? -13.207 -3.157 1.368 1.00 93.19 85 ALA A N 1
ATOM 696 C CA . ALA A 1 85 ? -14.352 -3.088 2.269 1.00 93.19 85 ALA A CA 1
ATOM 697 C C . ALA A 1 85 ? -13.949 -2.502 3.628 1.00 93.19 85 ALA A C 1
ATOM 699 O O . ALA A 1 85 ? -12.915 -2.872 4.191 1.00 93.19 85 ALA A O 1
ATOM 700 N N . GLU A 1 86 ? -14.790 -1.616 4.165 1.00 92.56 86 GLU A N 1
ATOM 701 C CA . GLU A 1 86 ? -14.543 -0.877 5.406 1.00 92.56 86 GLU A CA 1
ATOM 702 C C . GLU A 1 86 ? -15.822 -0.764 6.242 1.00 92.56 86 GLU A C 1
ATOM 704 O O . GLU A 1 86 ? -16.939 -0.800 5.723 1.00 92.56 86 GLU A O 1
ATOM 709 N N . GLY A 1 87 ? -15.674 -0.610 7.558 1.00 89.44 87 GLY A N 1
ATOM 710 C CA . GLY A 1 87 ? -16.809 -0.383 8.451 1.00 89.44 87 GLY A CA 1
ATOM 711 C C . GLY A 1 87 ? -17.869 -1.487 8.359 1.00 89.44 87 GLY A C 1
ATOM 712 O O . GLY A 1 87 ? -17.599 -2.641 8.681 1.00 89.44 87 GLY A O 1
ATOM 713 N N . GLN A 1 88 ? -19.090 -1.128 7.955 1.00 88.75 88 GLN A N 1
ATOM 714 C CA . GLN A 1 88 ? -20.215 -2.073 7.884 1.00 88.75 88 GLN A CA 1
ATOM 715 C C . GLN A 1 88 ? -20.138 -3.037 6.693 1.00 88.75 88 GLN A C 1
ATOM 717 O O . GLN A 1 88 ? -20.820 -4.060 6.712 1.00 88.75 88 GLN A O 1
ATOM 722 N N . ASP A 1 89 ? -19.295 -2.751 5.698 1.00 89.56 89 ASP A N 1
ATOM 723 C CA . ASP A 1 89 ? -19.111 -3.626 4.536 1.00 89.56 89 ASP A CA 1
ATOM 724 C C . ASP A 1 89 ? -18.189 -4.816 4.848 1.00 89.56 89 ASP A C 1
ATOM 726 O O . ASP A 1 89 ? -18.095 -5.765 4.067 1.00 89.56 89 ASP A O 1
ATOM 730 N N . ILE A 1 90 ? -17.519 -4.802 6.006 1.00 91.25 90 ILE A N 1
ATOM 731 C CA . ILE A 1 90 ? -16.674 -5.905 6.466 1.00 91.25 90 ILE A CA 1
ATOM 732 C C . ILE A 1 90 ? -17.554 -7.044 7.003 1.00 91.25 90 ILE A C 1
ATOM 734 O O . ILE A 1 90 ? -18.311 -6.848 7.960 1.00 91.25 90 ILE A O 1
ATOM 738 N N . PRO A 1 91 ? -17.420 -8.276 6.474 1.00 87.25 91 PRO A N 1
ATOM 739 C CA . PRO A 1 91 ? -18.120 -9.428 7.027 1.00 87.25 91 PRO A CA 1
ATOM 740 C C . PRO A 1 91 ? -17.752 -9.662 8.499 1.00 87.25 91 PRO A C 1
ATOM 742 O O . PRO A 1 91 ? -16.599 -9.940 8.827 1.00 87.25 91 PRO A O 1
ATOM 745 N N . GLN A 1 92 ? -18.751 -9.643 9.388 1.00 85.81 92 GLN A N 1
ATOM 746 C CA . GLN A 1 92 ? -18.559 -9.821 10.840 1.00 85.81 92 GLN A CA 1
ATOM 747 C C . GLN A 1 92 ? -17.965 -11.188 11.228 1.00 85.81 92 GLN A C 1
ATOM 749 O O . GLN A 1 92 ? -17.525 -11.387 12.360 1.00 85.81 92 GLN A O 1
ATOM 754 N N . THR A 1 93 ? -17.958 -12.141 10.294 1.00 88.50 93 THR A N 1
ATOM 755 C CA . THR A 1 93 ? -17.333 -13.456 10.450 1.00 88.50 93 THR A CA 1
ATOM 756 C C . THR A 1 93 ? -15.805 -13.405 10.406 1.00 88.50 93 THR A C 1
ATOM 758 O O . THR A 1 93 ? -15.168 -14.380 10.797 1.00 88.50 93 THR A O 1
ATOM 761 N N . LEU A 1 94 ? -15.203 -12.316 9.915 1.00 90.38 94 LEU A N 1
ATOM 762 C CA . LEU A 1 94 ? -13.753 -12.175 9.803 1.00 90.38 94 LEU A CA 1
ATOM 763 C C . LEU A 1 94 ? -13.162 -11.697 11.129 1.00 90.38 94 LEU A C 1
ATOM 765 O O . LEU A 1 94 ? -13.349 -10.555 11.545 1.00 90.38 94 LEU A O 1
ATOM 769 N N . LYS A 1 95 ? -12.439 -12.596 11.790 1.00 90.00 95 LYS A N 1
ATOM 770 C CA . LYS A 1 95 ? -11.711 -12.336 13.030 1.00 90.00 95 LYS A CA 1
ATOM 771 C C . LYS A 1 95 ? -10.545 -13.310 13.164 1.00 90.00 95 LYS A C 1
ATOM 773 O O . LYS A 1 95 ? -10.607 -14.418 12.629 1.00 90.00 95 LYS A O 1
ATOM 778 N N . ALA A 1 96 ? -9.525 -12.907 13.906 1.00 88.00 96 ALA A N 1
ATOM 779 C CA . ALA A 1 96 ? -8.448 -13.783 14.340 1.00 88.00 96 ALA A CA 1
ATOM 780 C C . ALA A 1 96 ? -8.484 -13.865 15.866 1.00 88.00 96 ALA A C 1
ATOM 782 O O . ALA A 1 96 ? -8.339 -12.855 16.548 1.00 88.00 96 ALA A O 1
ATOM 783 N N . ASP A 1 97 ? -8.725 -15.059 16.399 1.00 88.62 97 ASP A N 1
ATOM 784 C CA . ASP A 1 97 ? -8.643 -15.305 17.837 1.00 88.62 97 ASP A CA 1
ATOM 785 C C . ASP A 1 97 ? -7.175 -15.641 18.168 1.00 88.62 97 ASP A C 1
ATOM 787 O O . ASP A 1 97 ? -6.610 -16.541 17.544 1.00 88.62 97 ASP A O 1
ATOM 791 N N . LEU A 1 98 ? -6.563 -14.914 19.112 1.00 88.25 98 LEU A N 1
ATOM 792 C CA . LEU A 1 98 ? -5.204 -15.131 19.632 1.00 88.25 98 LEU A CA 1
ATOM 793 C C . LEU A 1 98 ? -5.304 -15.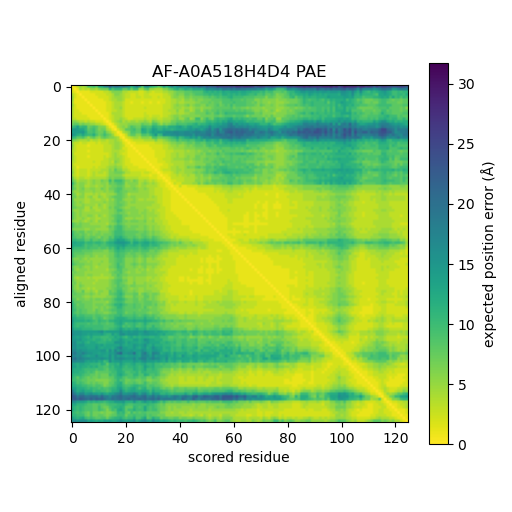551 21.111 1.00 88.25 98 LEU A C 1
ATOM 795 O O . LEU A 1 98 ? -5.230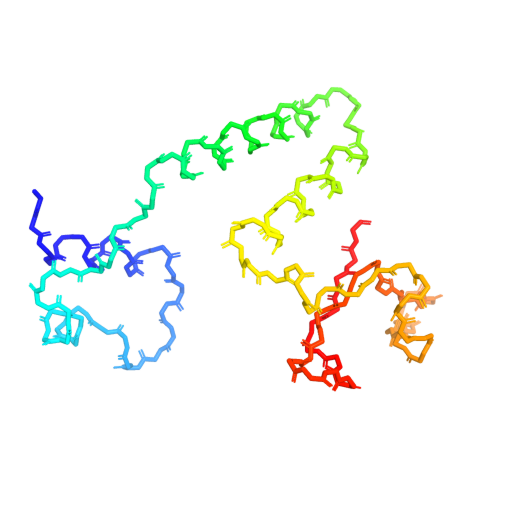 -14.707 22.014 1.00 88.25 98 LEU A O 1
ATOM 799 N N . PRO A 1 99 ? -5.521 -16.852 21.391 1.00 88.31 99 PRO A N 1
ATOM 800 C CA . PRO A 1 99 ? -5.775 -17.346 22.743 1.00 88.31 99 PRO A CA 1
ATOM 801 C C . PRO A 1 99 ? -4.629 -17.068 23.716 1.00 88.31 99 PRO A C 1
ATOM 803 O O . PRO A 1 99 ? -4.880 -16.810 24.890 1.00 88.31 99 PRO A O 1
ATOM 806 N N . GLU A 1 100 ? -3.386 -17.087 23.235 1.00 91.44 100 GLU A N 1
ATOM 807 C CA . GLU A 1 100 ? -2.179 -16.787 24.009 1.00 91.44 100 GLU A CA 1
ATOM 808 C C . GLU A 1 100 ? -2.169 -15.372 24.604 1.00 91.44 100 GLU A C 1
ATOM 810 O O . GLU A 1 100 ? -1.543 -15.148 25.641 1.00 91.44 100 GLU A O 1
ATOM 815 N N . HIS A 1 101 ? -2.895 -14.441 23.983 1.00 87.44 101 HIS A N 1
ATOM 816 C CA . HIS A 1 101 ? -3.041 -13.061 24.440 1.00 87.44 101 HIS A CA 1
ATOM 817 C C . HIS A 1 101 ? -4.430 -12.783 25.031 1.00 87.44 101 HIS A C 1
ATOM 819 O O . HIS A 1 101 ? -4.651 -11.719 25.600 1.00 87.44 101 HIS A O 1
ATOM 825 N N . GLY A 1 102 ? -5.363 -13.739 24.946 1.00 89.31 102 GLY A N 1
ATOM 826 C CA . GLY A 1 102 ? -6.755 -13.535 25.351 1.00 89.31 102 GLY A CA 1
ATOM 827 C C . GLY A 1 102 ? -7.479 -12.490 24.496 1.00 89.31 102 GLY A C 1
ATOM 828 O O . GLY A 1 102 ? -8.439 -11.880 24.964 1.00 89.31 102 GLY A O 1
ATOM 829 N N . GLU A 1 103 ? -7.019 -12.277 23.261 1.00 88.88 103 GLU A N 1
ATOM 830 C CA . GLU A 1 103 ? -7.503 -11.227 22.367 1.00 88.88 103 GLU A CA 1
ATOM 831 C C . GLU A 1 103 ? -8.172 -11.807 21.118 1.00 88.88 103 GLU A C 1
ATOM 833 O O . GLU A 1 103 ? -7.774 -12.840 20.582 1.00 88.88 103 GLU A O 1
ATOM 838 N N . THR A 1 104 ? -9.194 -11.106 20.630 1.00 89.75 104 THR A N 1
ATOM 839 C CA . THR A 1 104 ? -9.794 -11.345 19.315 1.00 89.75 104 THR A CA 1
ATOM 840 C C . THR A 1 104 ? -9.568 -10.103 18.471 1.00 89.75 104 THR A C 1
ATOM 842 O O . THR A 1 104 ? -10.167 -9.057 18.732 1.00 89.75 104 THR A O 1
ATOM 845 N N . LEU A 1 105 ? -8.746 -10.225 17.434 1.00 89.81 105 LEU A N 1
ATOM 846 C CA . LEU A 1 105 ? -8.496 -9.158 16.477 1.00 89.81 105 LEU A CA 1
ATOM 847 C C . LEU A 1 105 ? -9.585 -9.148 15.407 1.00 89.81 105 LEU A C 1
ATOM 849 O O . LEU A 1 105 ? -9.997 -10.192 14.886 1.00 89.81 105 LEU A O 1
ATOM 853 N N . ARG A 1 106 ? -10.052 -7.946 15.075 1.00 92.06 106 ARG A N 1
ATOM 854 C CA . ARG A 1 106 ? -10.963 -7.700 13.958 1.00 92.06 106 ARG A CA 1
ATOM 855 C C . ARG A 1 106 ? -10.281 -6.759 12.971 1.00 92.06 106 ARG A C 1
ATOM 857 O O . ARG A 1 106 ? -9.613 -5.833 13.420 1.00 92.06 106 ARG A O 1
ATOM 864 N N . PRO A 1 107 ? -10.429 -6.996 11.661 1.00 93.50 107 PRO A N 1
ATOM 865 C CA . PRO A 1 107 ? -9.870 -6.101 10.663 1.00 93.50 107 PRO A CA 1
ATOM 866 C C . PRO A 1 107 ? -10.636 -4.776 10.632 1.00 93.50 107 PRO A C 1
ATOM 868 O O . PRO A 1 107 ? -11.864 -4.763 10.725 1.00 93.50 107 PRO A O 1
ATOM 871 N N . ASP A 1 108 ? -9.905 -3.688 10.419 1.00 93.06 108 ASP A N 1
ATOM 872 C CA . ASP A 1 108 ? -10.455 -2.360 10.135 1.00 93.06 108 ASP A CA 1
ATOM 873 C C . ASP A 1 108 ? -10.763 -2.187 8.643 1.00 93.06 108 ASP A C 1
ATOM 875 O O . ASP A 1 108 ? -11.623 -1.381 8.276 1.00 93.06 108 ASP A O 1
ATOM 879 N N . LYS A 1 109 ? -10.067 -2.950 7.781 1.00 94.75 109 LYS A N 1
ATOM 880 C CA . LYS A 1 109 ? -10.250 -2.976 6.321 1.00 94.75 109 LYS A CA 1
ATOM 881 C C . LYS A 1 109 ? -10.024 -4.380 5.763 1.00 94.75 109 LYS A C 1
ATOM 883 O O . LYS A 1 109 ? -9.220 -5.156 6.288 1.00 94.75 109 LYS A O 1
ATOM 888 N N . VAL A 1 110 ? -10.706 -4.713 4.670 1.00 94.81 110 VAL A N 1
ATOM 889 C CA . VAL A 1 110 ? -10.584 -6.017 4.001 1.00 94.81 110 VAL A CA 1
ATOM 890 C C . VAL A 1 110 ? -10.469 -5.833 2.496 1.00 94.81 110 VAL A C 1
ATOM 892 O O . VAL A 1 110 ? -11.299 -5.168 1.890 1.00 94.81 110 VAL A O 1
ATOM 895 N N . VAL A 1 111 ? -9.479 -6.479 1.879 1.00 94.31 111 VAL A N 1
ATOM 896 C CA . VAL A 1 111 ? -9.403 -6.595 0.416 1.00 94.31 111 VAL A CA 1
ATOM 897 C C . VAL A 1 111 ? -10.158 -7.849 -0.004 1.00 94.31 111 VAL A C 1
ATOM 899 O O . VAL A 1 111 ? -9.808 -8.963 0.408 1.00 94.31 111 VAL A O 1
ATOM 902 N N . LEU A 1 112 ? -11.202 -7.673 -0.805 1.00 93.56 112 LEU A N 1
ATOM 903 C CA . LEU A 1 112 ? -12.036 -8.744 -1.339 1.00 93.56 112 LEU A CA 1
ATOM 904 C C . LEU A 1 112 ? -11.554 -9.180 -2.731 1.00 93.56 112 LEU A C 1
ATOM 906 O O . LEU A 1 112 ? -10.806 -8.479 -3.407 1.00 93.56 112 LEU A O 1
ATOM 910 N N . GLU A 1 113 ? -11.973 -10.362 -3.179 1.00 92.50 113 GLU A N 1
ATOM 911 C CA . GLU A 1 113 ? -11.840 -10.718 -4.593 1.00 92.50 113 GLU A CA 1
ATOM 912 C C . GLU A 1 113 ? -12.669 -9.773 -5.489 1.00 92.50 113 GLU A C 1
ATOM 914 O O . GLU A 1 113 ? -13.776 -9.378 -5.100 1.00 92.50 113 GLU A O 1
ATOM 919 N N . PRO A 1 114 ? -12.193 -9.460 -6.710 1.00 85.44 114 PRO A N 1
ATOM 920 C CA . PRO A 1 114 ? -13.008 -8.791 -7.719 1.00 85.44 114 PRO A CA 1
ATOM 921 C C . PRO A 1 114 ? -14.296 -9.584 -7.986 1.00 85.44 114 PRO A C 1
ATOM 923 O O . PRO A 1 114 ? -14.243 -10.781 -8.261 1.00 85.44 114 PRO A O 1
ATOM 926 N N . GLY A 1 115 ? -15.457 -8.932 -7.891 1.00 79.25 115 GLY A N 1
ATOM 927 C CA . GLY A 1 115 ? -16.770 -9.597 -7.952 1.00 79.25 115 GLY A CA 1
ATOM 928 C C . GLY A 1 115 ? -17.348 -10.011 -6.590 1.00 79.25 115 GLY A C 1
ATOM 929 O O . GLY A 1 115 ? -18.499 -10.438 -6.525 1.00 79.25 115 GLY A O 1
ATOM 930 N N . GLY A 1 116 ? -16.596 -9.811 -5.504 1.00 70.50 116 GLY A N 1
ATOM 931 C CA . GLY A 1 116 ? -17.052 -9.946 -4.124 1.00 70.50 116 GLY A CA 1
ATOM 932 C C . GLY A 1 116 ? -16.983 -11.365 -3.549 1.00 70.50 116 GLY A C 1
ATOM 933 O O . GLY A 1 116 ? -16.841 -12.365 -4.246 1.00 70.50 116 GLY A O 1
ATOM 934 N N . GLY A 1 117 ? -17.096 -11.448 -2.220 1.00 76.00 117 GLY A N 1
ATOM 935 C CA . GLY A 1 117 ? -17.418 -12.686 -1.501 1.00 76.00 117 GLY A CA 1
ATOM 936 C C . GLY A 1 117 ? -16.278 -13.329 -0.711 1.00 76.00 117 GLY A C 1
ATOM 937 O O . GLY A 1 117 ? -16.526 -13.835 0.382 1.00 76.00 117 GLY A O 1
ATOM 938 N N . ARG A 1 118 ? -15.031 -13.292 -1.195 1.00 89.38 118 ARG A N 1
ATOM 939 C CA . ARG A 1 118 ? -13.892 -13.894 -0.478 1.00 89.38 118 ARG A CA 1
ATOM 940 C C . ARG A 1 118 ? -12.865 -12.849 -0.059 1.00 89.38 118 ARG A C 1
ATOM 942 O O . ARG A 1 118 ? -12.310 -12.155 -0.903 1.00 89.38 118 ARG A O 1
ATOM 949 N N . ALA A 1 119 ? -12.571 -12.794 1.239 1.00 91.38 119 ALA A N 1
ATOM 950 C CA . ALA A 1 119 ? -11.471 -11.996 1.770 1.00 91.38 119 ALA A CA 1
ATOM 951 C C . ALA A 1 119 ? -10.115 -12.570 1.332 1.00 91.38 119 ALA A C 1
ATOM 953 O O . ALA A 1 119 ? -9.877 -13.780 1.424 1.00 91.38 119 ALA A O 1
ATOM 954 N N . ARG A 1 120 ? -9.236 -11.690 0.849 1.00 90.81 120 ARG A N 1
ATOM 955 C CA . ARG A 1 120 ? -7.859 -11.995 0.440 1.00 90.81 120 ARG A CA 1
ATOM 956 C C . ARG A 1 120 ? -6.836 -11.456 1.423 1.00 90.81 120 ARG A C 1
ATOM 958 O O . ARG A 1 120 ? -5.864 -12.145 1.711 1.00 90.81 120 ARG A O 1
ATOM 965 N N . VAL A 1 121 ? -7.073 -10.250 1.930 1.00 91.88 121 VAL A N 1
ATOM 966 C CA . VAL A 1 121 ? -6.184 -9.565 2.870 1.00 91.88 121 VAL A CA 1
ATOM 967 C C . VAL A 1 121 ? -7.028 -8.958 3.980 1.00 91.88 121 VAL A C 1
ATOM 969 O O . VAL A 1 121 ? -8.061 -8.346 3.708 1.00 91.88 121 VAL A O 1
ATOM 972 N N . LEU A 1 122 ? -6.585 -9.146 5.221 1.00 92.31 122 LEU A N 1
ATOM 973 C CA . LEU A 1 122 ? -7.149 -8.515 6.408 1.00 92.31 122 LEU A CA 1
ATOM 974 C C . LEU A 1 122 ? -6.157 -7.459 6.886 1.00 92.31 122 LEU A C 1
ATOM 976 O O . LEU A 1 122 ? -4.970 -7.759 7.007 1.00 92.31 122 LEU A O 1
ATOM 980 N N . ILE A 1 123 ? -6.635 -6.244 7.125 1.00 92.12 123 ILE A N 1
ATOM 981 C CA . ILE A 1 123 ? -5.802 -5.111 7.523 1.00 92.12 123 ILE A CA 1
ATOM 982 C C . ILE A 1 123 ? -6.340 -4.575 8.848 1.00 92.12 123 ILE A C 1
ATOM 984 O O . ILE A 1 123 ? -7.539 -4.326 8.978 1.00 92.12 123 ILE A O 1
ATOM 988 N N . GLN A 1 124 ? -5.444 -4.409 9.814 1.00 88.25 124 GLN A N 1
ATOM 989 C CA . GLN A 1 124 ? -5.701 -3.763 11.097 1.00 88.25 124 GLN A CA 1
ATOM 990 C C . GLN A 1 124 ? -4.825 -2.508 11.169 1.00 88.25 124 GLN A C 1
ATOM 992 O O . GLN A 1 124 ? -3.642 -2.588 10.830 1.00 88.25 124 GLN A O 1
ATOM 997 N N . THR A 1 125 ? -5.404 -1.369 11.551 1.00 85.12 125 THR A N 1
ATOM 998 C CA . THR A 1 125 ? -4.764 -0.039 11.497 1.00 85.12 125 THR A CA 1
ATOM 999 C C . THR A 1 125 ? -4.941 0.754 12.778 1.00 85.12 125 THR A C 1
ATOM 1001 O O . THR A 1 125 ? -6.089 0.811 13.268 1.00 85.12 125 THR A O 1
#

Foldseek 3Di:
DALLVVLVVVPVVDDDDDDQRDSVNCCVVVVVHDDDDDPVLVVVLVVLVVVQVCQVPDPHHDVVSVVVNVVCCCCPVVVQVVQKAADPRDPPPDWDQDVVVRDIDAARIFGAPVVGDDTDDGHHD

Sequence (125 aa):
MSIAKHHAEWLSLIEVSGPFLSLPVLVRHFPQGLDPHDPEHAKALRQRHEEWDEDQNGPRPDPAIHRQWIDWVLRNTLDLGEVLAEGQDIPQTLKADLPEHGETLRPDKVVLEPGGGRARVLIQT

Mean predicted aligned error: 6.48 Å

Organism: NCBI:txid2527974

Radius of gyration: 19.16 Å; Cα contacts (8 Å, |Δi|>4): 116; chains: 1; bounding box: 42×34×48 Å

Secondary structure (DSSP, 8-state):
--HHHHHHHHHHTS---STTS-HHHHHHH-TT-SPPPPHHHHHHHHHHHHHHHHHHTSSS--HHHHHHHHHHIIIIIS--TTTEEEGGGS-TT--EEETTTTEEE--SEEEEPTTSS-EEEEE--

pLDDT: mean 90.58, std 6.88, range [62.56, 97.94]